Protein AF-A0A3C0ULH1-F1 (afdb_monomer_lite)

Secondary structure (DSSP, 8-state):
-PPPP-------PPP-HHHHHHHHHHHHHHH---EEEEEEETTEEEEEEES---HHHHTHHHHHT-S--GGGTT-EEEEEEETTEEEEEEPTT---SEEEEEEEEPTTT--EEEEEEEEEEEETTEEEEEEEEEEEEE-TTS-EEEEEEEEEEEEEETTSPPEEEEEEEEE-

Radius of gyration: 18.69 Å; chains: 1; bounding box: 70×30×49 Å

pLDDT: mean 90.71, std 14.9, range [31.58, 98.75]

Sequence (172 aa):
ACQPQTETSQVKSYFDLKGFIESQLRELEKRKPTVDKKMSLDGESESKQTNEINWAKELDLFTQADINKQAYQSSYETTQPTPKTNLYTLKKGENQPVQSLKVTFDDKTQMPSIIEVSLKEENKLYDSEKQLRLTCGMRPEGVWLIKTYEISGFQHLSLTDKKSFSIVGTIY

Structure (mmCIF, N/CA/C/O backbone):
data_AF-A0A3C0ULH1-F1
#
_entry.id   AF-A0A3C0ULH1-F1
#
loop_
_atom_site.group_PDB
_atom_site.id
_atom_site.type_symbol
_atom_site.label_atom_id
_atom_site.label_alt_id
_atom_site.label_comp_id
_atom_site.label_asym_id
_atom_site.label_entity_id
_atom_site.label_seq_id
_atom_site.pdbx_PDB_ins_code
_atom_site.Cartn_x
_atom_site.Cartn_y
_atom_site.Cartn_z
_atom_site.occupancy
_atom_site.B_iso_or_equiv
_atom_site.auth_seq_id
_atom_site.auth_comp_id
_atom_site.auth_asym_id
_atom_site.auth_atom_id
_atom_site.pdbx_PDB_model_num
ATOM 1 N N . ALA A 1 1 ? -49.247 18.465 -8.574 1.00 31.58 1 ALA A N 1
ATOM 2 C CA . ALA A 1 1 ? -48.627 17.832 -7.396 1.00 31.58 1 ALA A CA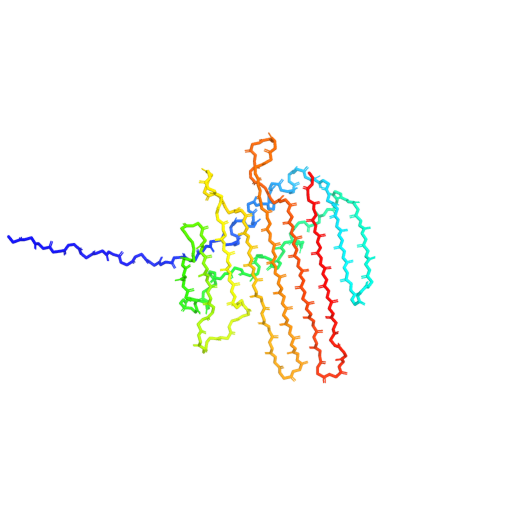 1
ATOM 3 C C . ALA A 1 1 ? -47.499 16.936 -7.890 1.00 31.58 1 ALA A C 1
ATOM 5 O O . ALA A 1 1 ? -47.784 15.954 -8.561 1.00 31.58 1 ALA A O 1
ATOM 6 N N . CYS A 1 2 ? -46.244 17.327 -7.664 1.00 31.97 2 CYS A N 1
ATOM 7 C CA . CYS A 1 2 ? -45.075 16.517 -8.010 1.00 31.97 2 CYS A CA 1
ATOM 8 C C . CYS A 1 2 ? -44.734 15.617 -6.821 1.00 31.97 2 CYS A C 1
ATOM 10 O O . CYS A 1 2 ? -44.590 16.110 -5.704 1.00 31.97 2 CYS A O 1
ATOM 12 N N . GLN A 1 3 ? -44.632 14.312 -7.055 1.00 40.62 3 GLN A N 1
ATOM 13 C CA . GLN A 1 3 ? -44.087 13.368 -6.082 1.00 40.62 3 GLN A CA 1
ATOM 14 C C . GLN A 1 3 ? -42.552 13.442 -6.117 1.00 40.62 3 GLN A C 1
ATOM 16 O O . GLN A 1 3 ? -41.987 13.510 -7.211 1.00 40.62 3 GLN A O 1
ATOM 21 N N . PRO A 1 4 ? -41.862 13.428 -4.965 1.00 46.75 4 PRO A N 1
ATOM 22 C CA . PRO A 1 4 ? -40.410 13.372 -4.938 1.00 46.75 4 PRO A CA 1
ATOM 23 C C . PRO A 1 4 ? -39.943 11.947 -5.251 1.00 46.75 4 PRO A C 1
ATOM 25 O O . PRO A 1 4 ? -40.365 10.984 -4.610 1.00 46.75 4 PRO A O 1
ATOM 28 N N . GLN A 1 5 ? -39.066 11.819 -6.245 1.00 37.28 5 GLN A N 1
ATOM 29 C CA . GLN A 1 5 ? -38.351 10.579 -6.515 1.00 37.28 5 GLN A CA 1
ATOM 30 C C . GLN A 1 5 ? -37.338 10.358 -5.394 1.00 37.28 5 GLN A C 1
ATOM 32 O O . GLN A 1 5 ? -36.442 11.167 -5.169 1.00 37.28 5 GLN A O 1
ATOM 37 N N . THR A 1 6 ? -37.528 9.271 -4.659 1.00 37.16 6 THR A N 1
ATOM 38 C CA . THR A 1 6 ? -36.596 8.791 -3.647 1.00 37.16 6 THR A CA 1
ATOM 39 C C . THR A 1 6 ? -35.328 8.332 -4.357 1.00 37.16 6 THR A C 1
ATOM 41 O O . THR A 1 6 ? -35.349 7.341 -5.087 1.00 37.16 6 THR A O 1
ATOM 44 N N . GLU A 1 7 ? -34.234 9.072 -4.176 1.00 35.09 7 GLU A N 1
ATOM 45 C CA . GLU A 1 7 ? -32.906 8.645 -4.600 1.00 35.09 7 GLU A CA 1
ATOM 46 C C . GLU A 1 7 ? -32.577 7.328 -3.896 1.00 35.09 7 GLU A C 1
ATOM 48 O O . GLU A 1 7 ? -32.409 7.250 -2.678 1.00 35.09 7 GLU A O 1
ATOM 53 N N . THR A 1 8 ? -32.553 6.262 -4.687 1.00 32.22 8 THR A N 1
ATOM 54 C CA . THR A 1 8 ? -32.116 4.934 -4.283 1.00 32.22 8 THR A CA 1
ATOM 55 C C . THR A 1 8 ? -30.729 5.035 -3.668 1.00 32.22 8 THR A C 1
ATOM 57 O O . THR A 1 8 ? -29.776 5.426 -4.342 1.00 32.22 8 THR A O 1
ATOM 60 N N . SER A 1 9 ? -30.625 4.674 -2.391 1.00 36.22 9 SER A N 1
ATOM 61 C CA . SER A 1 9 ? -29.371 4.552 -1.660 1.00 36.22 9 SER A CA 1
ATOM 62 C C . SER A 1 9 ? -28.428 3.618 -2.420 1.00 36.22 9 SER A C 1
ATOM 64 O O . SER A 1 9 ? -28.556 2.397 -2.350 1.00 36.22 9 SER A O 1
ATOM 66 N N . GLN A 1 10 ? -27.486 4.191 -3.171 1.00 39.09 10 GLN A N 1
ATOM 67 C CA . GLN A 1 10 ? -26.340 3.447 -3.668 1.00 39.09 10 GLN A CA 1
ATOM 68 C C . GLN A 1 10 ? -25.620 2.895 -2.442 1.00 39.09 10 GLN A C 1
ATOM 70 O O . GLN A 1 10 ? -25.122 3.657 -1.611 1.00 39.09 10 GLN A O 1
ATOM 75 N N . VAL A 1 11 ? -25.594 1.571 -2.307 1.00 41.56 11 VAL A N 1
ATOM 76 C CA . VAL A 1 11 ? -24.671 0.892 -1.400 1.00 41.56 11 VAL A CA 1
ATOM 77 C C . VAL A 1 11 ? -23.282 1.371 -1.814 1.00 41.56 11 VAL A C 1
ATOM 79 O O . VAL A 1 11 ? -22.794 0.997 -2.879 1.00 41.56 11 VAL A O 1
ATOM 82 N N . LYS A 1 12 ? -22.697 2.300 -1.049 1.00 53.97 12 LYS A N 1
ATOM 83 C CA . LYS A 1 12 ? -21.373 2.857 -1.332 1.00 53.97 12 LYS A CA 1
ATOM 84 C C . LYS A 1 12 ? -20.364 1.721 -1.197 1.00 53.97 12 LYS A C 1
ATOM 86 O O . LYS A 1 12 ? -19.932 1.414 -0.091 1.00 53.97 12 LYS A O 1
ATOM 91 N N . SER A 1 13 ? -20.037 1.072 -2.310 1.00 74.75 13 SER A N 1
ATOM 92 C CA . SER A 1 13 ? -18.902 0.157 -2.372 1.00 74.75 13 SER A CA 1
ATOM 93 C C . SER A 1 13 ? -17.640 0.969 -2.112 1.00 74.75 13 SER A C 1
ATOM 95 O O . SER A 1 13 ? -17.489 2.066 -2.659 1.00 74.75 13 SER A O 1
ATOM 97 N N . TYR A 1 14 ? -16.747 0.458 -1.269 1.00 92.06 14 TYR A N 1
ATOM 98 C CA . TYR A 1 14 ? -15.434 1.067 -1.113 1.00 92.06 14 TYR A CA 1
ATOM 99 C C . TYR A 1 14 ? -14.634 0.901 -2.412 1.00 92.06 14 TYR A C 1
ATOM 101 O O . TYR A 1 14 ? -15.028 0.166 -3.323 1.00 92.06 14 TYR A O 1
ATOM 109 N N . PHE A 1 15 ? -13.503 1.598 -2.511 1.00 94.88 15 PHE A N 1
ATOM 110 C CA . PHE A 1 15 ? -12.576 1.399 -3.622 1.00 94.88 15 PHE A CA 1
ATOM 111 C C . PHE A 1 15 ? -12.138 -0.072 -3.683 1.00 94.88 15 PHE A C 1
ATOM 113 O O . PHE A 1 15 ? -11.747 -0.631 -2.659 1.00 94.88 15 PHE A O 1
ATOM 120 N N . ASP A 1 16 ? -12.205 -0.682 -4.868 1.00 95.56 16 ASP A N 1
ATOM 121 C CA . ASP A 1 16 ? -11.765 -2.060 -5.108 1.00 95.56 16 ASP A CA 1
ATOM 122 C C . ASP A 1 16 ? -10.233 -2.119 -5.191 1.00 95.56 16 ASP A C 1
ATOM 124 O O . ASP A 1 16 ? -9.632 -2.069 -6.270 1.00 95.56 16 ASP A O 1
ATOM 128 N N . LEU A 1 17 ? -9.588 -2.162 -4.021 1.00 97.06 17 LEU A N 1
ATOM 129 C CA . LEU A 1 17 ? -8.134 -2.215 -3.923 1.00 97.06 17 LEU A CA 1
ATOM 130 C C . LEU A 1 17 ? -7.615 -3.533 -4.488 1.00 97.06 17 LEU A C 1
ATOM 132 O O . LEU A 1 17 ? -6.643 -3.534 -5.243 1.00 97.06 17 LEU A O 1
ATOM 136 N N . LYS A 1 18 ? -8.281 -4.641 -4.161 1.00 96.25 18 LYS A N 1
ATOM 137 C CA . LYS A 1 18 ? -7.897 -5.967 -4.643 1.00 96.25 18 LYS A CA 1
ATOM 138 C C . LYS A 1 18 ? -7.912 -6.036 -6.171 1.00 96.25 18 LYS A C 1
ATOM 140 O O . LYS A 1 18 ? -6.889 -6.372 -6.764 1.00 96.25 18 LYS A O 1
ATOM 145 N N . GLY A 1 19 ? -9.023 -5.671 -6.811 1.00 96.88 19 GLY A N 1
ATOM 146 C CA . GLY A 1 19 ? -9.134 -5.696 -8.269 1.00 96.88 19 GLY A CA 1
ATOM 147 C C . GLY A 1 19 ? -8.133 -4.761 -8.948 1.00 96.88 19 GLY A C 1
ATOM 148 O O . GLY A 1 19 ? -7.543 -5.118 -9.975 1.00 96.88 19 GLY A O 1
ATOM 149 N N . PHE A 1 20 ? -7.857 -3.598 -8.342 1.00 97.75 20 PHE A N 1
ATOM 150 C CA . PHE A 1 20 ? -6.796 -2.712 -8.811 1.00 97.75 20 PHE A CA 1
ATOM 151 C C . PHE A 1 20 ? -5.422 -3.393 -8.756 1.00 97.75 20 PHE A C 1
ATOM 153 O O . PHE A 1 20 ? -4.766 -3.481 -9.794 1.00 97.75 20 PHE A O 1
ATOM 160 N N . ILE A 1 21 ? -4.995 -3.927 -7.606 1.00 98.06 21 ILE A N 1
ATOM 161 C CA . ILE A 1 21 ? -3.686 -4.589 -7.458 1.00 98.06 21 ILE A CA 1
ATOM 162 C C . ILE A 1 21 ? -3.546 -5.788 -8.401 1.00 98.06 21 ILE A C 1
ATOM 164 O O . ILE A 1 21 ? -2.522 -5.919 -9.071 1.00 98.06 21 ILE A O 1
ATOM 168 N N . GLU A 1 22 ? -4.582 -6.615 -8.538 1.00 97.50 22 GLU A N 1
ATOM 169 C CA . GLU A 1 22 ? -4.578 -7.752 -9.465 1.00 97.50 22 GLU A CA 1
ATOM 170 C C . GLU A 1 22 ? -4.397 -7.314 -10.927 1.00 97.50 22 GLU A C 1
ATOM 172 O O . GLU A 1 22 ? -3.731 -8.000 -11.707 1.00 97.50 22 GLU A O 1
ATOM 177 N N . SER A 1 23 ? -4.952 -6.159 -11.319 1.00 97.38 23 SER A N 1
ATOM 178 C CA . SER A 1 23 ? -4.718 -5.593 -12.654 1.00 97.38 23 SER A CA 1
ATOM 179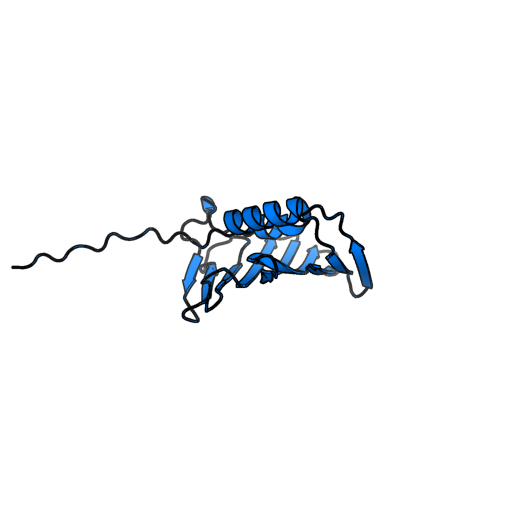 C C . SER A 1 23 ? -3.260 -5.188 -12.868 1.00 97.38 23 SER A C 1
ATOM 181 O O . SER A 1 23 ? -2.698 -5.457 -13.930 1.00 97.38 23 SER A O 1
ATOM 183 N N . GLN A 1 24 ? -2.632 -4.598 -11.847 1.00 97.88 24 GLN A N 1
ATOM 184 C CA . GLN A 1 24 ? -1.235 -4.181 -11.905 1.00 97.88 24 GLN A CA 1
ATOM 185 C C . GLN A 1 24 ? -0.306 -5.395 -11.953 1.00 97.88 24 GLN A C 1
ATOM 187 O O . GLN A 1 24 ? 0.635 -5.413 -12.741 1.00 97.88 24 GLN A O 1
ATOM 192 N N . LEU A 1 25 ? -0.605 -6.431 -11.166 1.00 96.75 25 LEU A N 1
ATOM 193 C CA . LEU A 1 25 ? 0.144 -7.685 -11.136 1.00 96.75 25 LEU A CA 1
ATOM 194 C C . LEU A 1 25 ? 0.208 -8.331 -12.524 1.00 96.75 25 LEU A C 1
ATOM 196 O O . LEU A 1 25 ? 1.300 -8.656 -12.985 1.00 96.75 25 LEU A O 1
ATOM 200 N N . ARG A 1 26 ? -0.926 -8.434 -13.232 1.00 96.56 26 ARG A N 1
ATOM 201 C CA . ARG A 1 26 ? -0.959 -8.995 -14.597 1.00 96.56 26 ARG A CA 1
ATOM 202 C C . ARG A 1 26 ? -0.045 -8.239 -15.563 1.00 96.56 26 ARG A C 1
ATOM 204 O O . ARG A 1 26 ? 0.665 -8.858 -16.355 1.00 96.56 26 ARG A O 1
ATOM 211 N N . GLU A 1 27 ? -0.040 -6.909 -15.498 1.00 96.44 27 GLU A N 1
ATOM 212 C CA . GLU A 1 27 ? 0.834 -6.087 -16.342 1.00 96.44 27 GLU A CA 1
ATOM 213 C C . GLU A 1 27 ? 2.314 -6.220 -15.950 1.00 96.44 27 GLU A C 1
ATOM 215 O O . GLU A 1 27 ? 3.173 -6.319 -16.828 1.00 96.44 27 GLU A O 1
ATOM 220 N N . LEU A 1 28 ? 2.625 -6.274 -14.653 1.00 96.25 28 LEU A N 1
ATOM 221 C CA . LEU A 1 28 ? 3.991 -6.435 -14.149 1.00 96.25 28 LEU A CA 1
ATOM 222 C C . LEU A 1 28 ? 4.585 -7.807 -14.498 1.00 96.25 28 LEU A C 1
ATOM 224 O O . LEU A 1 28 ? 5.733 -7.881 -14.936 1.00 96.25 28 LEU A O 1
ATOM 228 N N . GLU A 1 29 ? 3.806 -8.883 -14.380 1.00 94.38 29 GLU A N 1
ATOM 229 C CA . GLU A 1 29 ? 4.231 -10.240 -14.753 1.00 94.38 29 GLU A CA 1
ATOM 230 C C . GLU A 1 29 ? 4.473 -10.385 -16.256 1.00 94.38 29 GLU A C 1
ATOM 232 O O . GLU A 1 29 ? 5.428 -11.044 -16.676 1.00 94.38 29 GLU A O 1
ATOM 237 N N . LYS A 1 30 ? 3.639 -9.735 -17.074 1.00 94.62 30 LYS A N 1
ATOM 238 C CA . LYS A 1 30 ? 3.796 -9.714 -18.531 1.00 94.62 30 LYS A CA 1
ATOM 239 C C . LYS A 1 30 ? 5.047 -8.948 -18.960 1.00 94.62 30 LYS A C 1
ATOM 241 O O . LYS A 1 30 ? 5.734 -9.378 -19.884 1.00 94.62 30 LYS A O 1
ATOM 246 N N . ARG A 1 31 ? 5.322 -7.805 -18.325 1.00 94.19 31 ARG A N 1
ATOM 247 C CA . ARG A 1 31 ? 6.405 -6.886 -18.722 1.00 94.19 31 ARG A CA 1
ATOM 248 C C . ARG A 1 31 ? 7.760 -7.250 -18.130 1.00 94.19 31 ARG A C 1
ATOM 250 O O . ARG A 1 31 ? 8.768 -6.934 -18.749 1.00 94.19 31 ARG A O 1
ATOM 257 N N . LYS A 1 32 ? 7.780 -7.897 -16.959 1.00 94.94 32 LYS A N 1
ATOM 258 C CA . LYS A 1 32 ? 8.996 -8.232 -16.195 1.00 94.94 32 LYS A CA 1
ATOM 259 C C . LYS A 1 32 ? 9.965 -7.041 -16.077 1.00 94.94 32 LYS A C 1
ATOM 261 O O . LYS A 1 32 ? 11.120 -7.154 -16.494 1.00 94.94 32 LYS A O 1
ATOM 266 N N . PRO A 1 33 ? 9.496 -5.887 -15.566 1.00 95.31 33 PRO A N 1
ATOM 267 C CA . PRO A 1 33 ? 10.325 -4.695 -15.488 1.00 95.31 33 PRO A CA 1
ATOM 268 C C . PRO A 1 33 ? 11.489 -4.902 -14.520 1.00 95.31 33 PRO A C 1
ATOM 270 O O . PRO A 1 33 ? 11.437 -5.738 -13.614 1.00 95.31 33 PRO A O 1
ATOM 273 N N . THR A 1 34 ? 12.526 -4.094 -14.694 1.00 97.06 34 THR A N 1
ATOM 274 C CA . THR A 1 34 ? 13.634 -4.043 -13.744 1.00 97.06 34 THR A CA 1
ATOM 275 C C . THR A 1 34 ? 13.205 -3.256 -12.511 1.00 97.06 34 THR A C 1
ATOM 277 O O . THR A 1 34 ? 12.571 -2.205 -12.620 1.00 97.06 34 THR A O 1
ATOM 280 N N . VAL A 1 35 ? 13.559 -3.763 -11.334 1.00 97.56 35 VAL A N 1
ATOM 281 C CA . VAL A 1 35 ? 13.202 -3.179 -10.044 1.00 97.56 35 VAL A CA 1
ATOM 282 C C . VAL A 1 35 ? 14.457 -2.948 -9.228 1.00 97.56 35 VAL A C 1
ATOM 284 O O . VAL A 1 35 ? 15.221 -3.886 -9.000 1.00 97.56 35 VAL A O 1
ATOM 287 N N . ASP A 1 36 ? 14.622 -1.725 -8.736 1.00 98.06 36 ASP A N 1
ATOM 288 C CA . ASP A 1 36 ? 15.548 -1.441 -7.644 1.00 98.06 36 ASP A CA 1
ATOM 289 C C . ASP A 1 36 ? 14.806 -1.648 -6.332 1.00 98.06 36 ASP A C 1
ATOM 291 O O . ASP A 1 36 ? 13.938 -0.851 -5.962 1.00 98.06 36 ASP A O 1
ATOM 295 N N . LYS A 1 37 ? 15.132 -2.738 -5.641 1.00 96.81 37 LYS A N 1
ATOM 296 C CA . LYS A 1 37 ? 14.568 -3.073 -4.338 1.00 96.81 37 LYS A CA 1
ATOM 297 C C . LYS A 1 37 ? 15.562 -2.718 -3.246 1.00 96.81 37 LYS A C 1
ATOM 299 O O . LYS A 1 37 ? 16.706 -3.162 -3.284 1.00 96.81 37 LYS A O 1
ATOM 304 N N . LYS A 1 38 ? 15.102 -1.978 -2.244 1.00 96.88 38 LYS A N 1
ATOM 305 C CA . LYS A 1 38 ? 15.818 -1.701 -1.002 1.00 96.88 38 LYS A CA 1
ATOM 306 C C . LYS A 1 38 ? 15.021 -2.258 0.167 1.00 96.88 38 LYS A C 1
ATOM 308 O O . LYS A 1 38 ? 13.827 -1.996 0.276 1.00 96.88 38 LYS A O 1
ATOM 313 N N . MET A 1 39 ? 15.680 -3.008 1.035 1.00 95.88 39 MET A N 1
ATOM 314 C CA . MET A 1 39 ? 15.111 -3.492 2.286 1.00 95.88 39 MET A CA 1
ATOM 315 C C . MET A 1 39 ? 15.967 -2.987 3.435 1.00 95.88 39 MET A C 1
ATOM 317 O O . MET A 1 39 ? 17.190 -2.985 3.329 1.00 95.88 39 MET A O 1
ATOM 321 N N . SER A 1 40 ? 15.326 -2.570 4.517 1.00 95.25 40 SER A N 1
ATOM 322 C CA . SER A 1 40 ? 15.995 -2.174 5.745 1.00 95.25 40 SER A CA 1
ATOM 323 C C . SER A 1 40 ? 15.392 -2.909 6.936 1.00 95.25 40 SER A C 1
ATOM 325 O O . SER A 1 40 ? 14.170 -3.040 7.020 1.00 95.25 40 SER A O 1
ATOM 327 N N . LEU A 1 41 ? 16.237 -3.364 7.856 1.00 94.06 41 LEU A N 1
ATOM 328 C CA . LEU A 1 41 ? 15.855 -3.986 9.122 1.00 94.06 41 LEU A CA 1
ATOM 329 C C . LEU A 1 41 ? 16.744 -3.413 10.225 1.00 94.06 41 LEU A C 1
ATOM 331 O O . LEU A 1 41 ? 17.963 -3.489 10.126 1.00 94.06 41 LEU A O 1
ATOM 335 N N . ASP A 1 42 ? 16.135 -2.797 11.238 1.00 89.19 42 ASP A N 1
ATOM 336 C CA . ASP A 1 42 ? 16.829 -2.220 12.402 1.00 89.19 42 ASP A CA 1
ATOM 337 C C . ASP A 1 42 ? 18.036 -1.313 12.045 1.00 89.19 42 ASP A C 1
ATOM 339 O O . ASP A 1 42 ? 19.025 -1.227 12.766 1.00 89.19 42 ASP A O 1
ATOM 343 N N . GLY A 1 43 ? 17.936 -0.596 10.919 1.00 83.62 43 GLY A N 1
ATOM 344 C CA . GLY A 1 43 ? 18.952 0.344 10.425 1.00 83.62 43 GLY A CA 1
ATOM 345 C C . GLY A 1 43 ? 19.935 -0.246 9.409 1.00 83.62 43 GLY A C 1
ATOM 346 O O . GLY A 1 43 ? 20.502 0.503 8.611 1.00 83.62 43 GLY A O 1
ATOM 347 N N . GLU A 1 44 ? 20.078 -1.567 9.350 1.00 92.56 44 GLU A N 1
ATOM 348 C CA . GLU A 1 44 ? 20.846 -2.241 8.303 1.00 92.56 44 GLU A CA 1
ATOM 349 C C . GLU A 1 44 ? 20.037 -2.264 7.009 1.00 92.56 44 GLU A C 1
ATOM 351 O O . GLU A 1 44 ? 18.817 -2.407 7.038 1.00 92.56 44 GLU A O 1
ATOM 356 N N . SER A 1 45 ? 20.689 -2.050 5.864 1.00 94.44 45 SER A N 1
ATOM 357 C CA . SER A 1 45 ? 20.004 -1.962 4.574 1.00 94.44 45 SER A CA 1
ATOM 358 C C . SER A 1 45 ? 20.703 -2.775 3.501 1.00 94.44 45 SER A C 1
ATOM 360 O O . SER A 1 45 ? 21.912 -2.666 3.317 1.00 94.44 45 SER A O 1
ATOM 362 N N . GLU A 1 46 ? 19.908 -3.490 2.720 1.00 96.00 46 GLU A N 1
ATOM 363 C CA . GLU A 1 46 ? 20.337 -4.194 1.522 1.00 96.00 46 GLU A CA 1
ATOM 364 C C . GLU A 1 46 ? 19.629 -3.606 0.307 1.00 96.00 46 GLU A C 1
ATOM 366 O O . GLU A 1 46 ? 18.498 -3.116 0.380 1.00 96.00 46 GLU A O 1
ATOM 371 N N . SER A 1 47 ? 20.302 -3.608 -0.839 1.00 95.81 47 SER A N 1
ATOM 372 C CA . SER A 1 47 ? 19.707 -3.174 -2.099 1.00 95.81 47 SER A CA 1
ATOM 373 C C . SER A 1 47 ? 20.083 -4.134 -3.210 1.00 95.81 47 SER A C 1
ATOM 375 O O . SER A 1 47 ? 21.226 -4.578 -3.303 1.00 95.81 47 SER A O 1
ATOM 377 N N . LYS A 1 48 ? 19.105 -4.463 -4.049 1.00 96.31 48 LYS A N 1
ATOM 378 C CA . LYS A 1 48 ? 19.270 -5.363 -5.183 1.00 96.31 48 LYS A CA 1
ATOM 379 C C . LYS A 1 48 ? 18.454 -4.851 -6.357 1.00 96.31 48 LYS A C 1
ATOM 381 O O . LYS A 1 48 ? 17.257 -4.605 -6.227 1.00 96.31 48 LYS A O 1
ATOM 386 N N . GLN A 1 49 ? 19.103 -4.778 -7.509 1.00 97.44 49 GLN A N 1
ATOM 387 C CA . GLN A 1 49 ? 18.439 -4.582 -8.786 1.00 97.44 49 GLN A CA 1
ATOM 388 C C . GLN A 1 49 ? 18.122 -5.947 -9.401 1.00 97.44 49 GLN A C 1
ATOM 390 O O . GLN A 1 49 ? 18.991 -6.819 -9.480 1.00 97.44 49 GLN A O 1
ATOM 395 N N . THR A 1 50 ? 16.871 -6.181 -9.790 1.00 95.62 50 THR A N 1
ATOM 396 C CA . THR A 1 50 ? 16.451 -7.461 -10.375 1.00 95.62 50 THR A CA 1
ATOM 397 C C . THR A 1 50 ? 15.174 -7.320 -11.196 1.00 95.62 50 THR A C 1
ATOM 399 O O . THR A 1 50 ? 14.364 -6.432 -10.958 1.00 95.62 50 THR A O 1
ATOM 402 N N . ASN A 1 51 ? 14.985 -8.213 -12.159 1.00 94.06 51 ASN A N 1
ATOM 403 C CA . ASN A 1 51 ? 13.750 -8.392 -12.926 1.00 94.06 51 ASN A CA 1
ATOM 404 C C . ASN A 1 51 ? 13.015 -9.699 -12.553 1.00 94.06 51 ASN A C 1
ATOM 406 O O . ASN A 1 51 ? 11.957 -10.001 -13.104 1.00 94.06 51 ASN A O 1
ATOM 410 N N . GLU A 1 52 ? 13.552 -10.472 -11.604 1.00 93.19 52 GLU A N 1
ATOM 411 C CA . GLU A 1 52 ? 12.990 -11.734 -11.114 1.00 93.19 52 GLU A CA 1
ATOM 412 C C . GLU A 1 52 ? 12.216 -11.500 -9.809 1.00 93.19 52 GLU A C 1
ATOM 414 O O . GLU A 1 52 ? 12.570 -11.995 -8.738 1.00 93.19 52 GLU A O 1
ATOM 419 N N . ILE A 1 53 ? 11.154 -10.697 -9.888 1.00 93.88 53 ILE A N 1
ATOM 420 C CA . ILE A 1 53 ? 10.270 -10.417 -8.751 1.00 93.88 53 ILE A CA 1
ATOM 421 C C . ILE A 1 53 ? 9.045 -11.330 -8.805 1.00 93.88 53 ILE A C 1
ATOM 423 O O . ILE A 1 53 ? 8.359 -11.426 -9.822 1.00 93.88 53 ILE A O 1
ATOM 427 N N . ASN A 1 54 ? 8.730 -11.972 -7.678 1.00 94.56 54 ASN A N 1
ATOM 428 C CA . ASN A 1 54 ? 7.433 -12.613 -7.482 1.00 94.56 54 ASN A CA 1
ATOM 429 C C . ASN A 1 54 ? 6.413 -11.544 -7.062 1.00 94.56 54 ASN A C 1
ATOM 431 O O . ASN A 1 54 ? 6.248 -11.269 -5.874 1.00 94.56 54 ASN A O 1
ATOM 435 N N . TRP A 1 55 ? 5.752 -10.934 -8.046 1.00 95.94 55 TRP A N 1
ATOM 436 C CA . TRP A 1 55 ? 4.824 -9.820 -7.831 1.00 95.94 55 TRP A CA 1
ATOM 437 C C . TRP A 1 55 ? 3.630 -10.173 -6.947 1.00 95.94 55 TRP A C 1
ATOM 439 O O . TRP A 1 55 ? 3.204 -9.334 -6.156 1.00 95.94 55 TRP A O 1
ATOM 449 N N . ALA A 1 56 ? 3.139 -11.413 -7.026 1.00 94.94 56 ALA A N 1
ATOM 450 C CA . ALA A 1 56 ? 2.070 -11.898 -6.158 1.00 94.94 56 ALA A CA 1
ATOM 451 C C . ALA A 1 56 ? 2.455 -11.813 -4.680 1.00 94.94 56 ALA A C 1
ATOM 453 O O . ALA A 1 56 ? 1.675 -11.311 -3.882 1.00 94.94 56 ALA A O 1
ATOM 454 N N . LYS A 1 57 ? 3.674 -12.237 -4.323 1.00 94.19 57 LYS A N 1
ATOM 455 C CA . LYS A 1 57 ? 4.186 -12.107 -2.950 1.00 94.19 57 LYS A CA 1
ATOM 456 C C . LYS A 1 57 ? 4.518 -10.662 -2.591 1.00 94.19 57 LYS A C 1
ATOM 458 O O . LYS A 1 57 ? 4.243 -10.236 -1.476 1.00 94.19 57 LYS A O 1
ATOM 463 N N . GLU A 1 58 ? 5.116 -9.922 -3.520 1.00 94.31 58 GLU A N 1
ATOM 464 C CA . GLU A 1 58 ? 5.594 -8.560 -3.266 1.00 94.31 58 GLU A CA 1
ATOM 465 C C . GLU A 1 58 ? 4.441 -7.585 -2.969 1.00 94.31 58 GLU A C 1
ATOM 467 O O . GLU A 1 58 ? 4.582 -6.700 -2.129 1.00 94.31 58 GLU A O 1
ATOM 472 N N . LEU A 1 59 ? 3.287 -7.768 -3.624 1.00 96.69 59 LEU A N 1
ATOM 473 C CA . LEU A 1 59 ? 2.105 -6.911 -3.474 1.00 96.69 59 LEU A CA 1
ATOM 474 C C . LEU A 1 59 ? 0.987 -7.541 -2.623 1.00 96.69 59 LEU A C 1
ATOM 476 O O . LEU A 1 59 ? -0.100 -6.967 -2.514 1.00 96.69 59 LEU A O 1
ATOM 480 N N . ASP A 1 60 ? 1.234 -8.695 -1.999 1.00 96.62 60 ASP A N 1
ATOM 481 C CA . ASP A 1 60 ? 0.218 -9.451 -1.256 1.00 96.62 60 ASP A CA 1
ATOM 482 C C . ASP A 1 60 ? -0.405 -8.623 -0.123 1.00 96.62 60 ASP A C 1
ATOM 484 O O . ASP A 1 60 ? -1.626 -8.556 0.012 1.00 96.62 60 ASP A O 1
ATOM 488 N N . LEU A 1 61 ? 0.417 -7.884 0.633 1.00 96.19 61 LEU A N 1
ATOM 489 C CA . LEU A 1 61 ? -0.073 -7.034 1.724 1.00 96.19 61 LEU A CA 1
ATOM 490 C C . LEU A 1 61 ? -1.045 -5.943 1.246 1.00 96.19 61 LEU A C 1
ATOM 492 O O . LEU A 1 61 ? -1.985 -5.619 1.970 1.00 96.19 61 LEU A O 1
ATOM 496 N N . PHE A 1 62 ? -0.882 -5.415 0.028 1.00 97.56 62 PHE A N 1
ATOM 497 C CA . PHE A 1 62 ? -1.849 -4.471 -0.547 1.00 97.56 62 PHE A CA 1
ATOM 498 C C . PHE A 1 62 ? -3.172 -5.164 -0.889 1.00 97.56 62 PHE A C 1
ATOM 500 O O . PHE A 1 62 ? -4.237 -4.598 -0.670 1.00 97.56 62 PHE A O 1
ATOM 507 N N . THR A 1 63 ? -3.121 -6.404 -1.376 1.00 95.62 63 THR A N 1
ATOM 508 C CA . THR A 1 63 ? -4.327 -7.197 -1.659 1.00 95.62 63 THR A CA 1
ATOM 509 C C . THR A 1 63 ? -5.071 -7.554 -0.370 1.00 95.62 63 THR A C 1
ATOM 511 O O . THR A 1 63 ? -6.295 -7.444 -0.297 1.00 95.62 63 THR A O 1
ATOM 514 N N . GLN A 1 64 ? -4.341 -7.936 0.680 1.00 94.94 64 GLN A N 1
ATOM 515 C CA . GLN A 1 64 ? -4.908 -8.256 1.993 1.00 94.94 64 GLN A CA 1
ATOM 516 C C . GLN A 1 64 ? -5.511 -7.037 2.708 1.00 94.94 64 GLN A C 1
ATOM 518 O O . GLN A 1 64 ? -6.416 -7.203 3.536 1.00 94.94 64 GLN A O 1
ATOM 523 N N . ALA A 1 65 ? -5.023 -5.838 2.379 1.00 96.12 65 ALA A N 1
ATOM 524 C CA . ALA A 1 65 ? -5.517 -4.559 2.874 1.00 96.12 65 ALA A CA 1
ATOM 525 C C . ALA A 1 65 ? -6.848 -4.114 2.248 1.00 96.12 65 ALA A C 1
ATOM 527 O O . ALA A 1 65 ? -7.383 -3.076 2.640 1.00 96.12 65 ALA A O 1
ATOM 528 N N . ASP A 1 66 ? -7.396 -4.866 1.289 1.00 95.88 66 ASP A N 1
ATOM 529 C CA . ASP A 1 66 ? -8.708 -4.556 0.733 1.00 95.88 66 ASP A CA 1
ATOM 530 C C . ASP A 1 66 ? -9.790 -4.566 1.824 1.00 95.88 66 ASP A C 1
ATOM 532 O O . ASP A 1 66 ? -9.854 -5.469 2.668 1.00 95.88 66 ASP A O 1
ATOM 536 N N . ILE A 1 67 ? -10.637 -3.533 1.806 1.00 95.50 67 ILE A N 1
ATOM 537 C CA . ILE A 1 67 ? -11.675 -3.326 2.818 1.00 95.50 67 ILE A CA 1
ATOM 538 C C . ILE A 1 67 ? -13.066 -3.799 2.378 1.00 95.50 67 ILE A C 1
ATOM 540 O O . ILE A 1 67 ? -14.015 -3.695 3.151 1.00 95.50 67 ILE A O 1
ATOM 544 N N . ASN A 1 68 ? -13.209 -4.373 1.178 1.00 93.81 68 ASN A N 1
ATOM 545 C CA . ASN A 1 68 ? -14.480 -4.899 0.666 1.00 93.81 68 ASN A CA 1
ATOM 546 C C . ASN A 1 68 ? -14.790 -6.318 1.182 1.00 93.81 68 ASN A C 1
ATOM 548 O O . ASN A 1 68 ? -15.594 -7.047 0.598 1.00 93.81 68 ASN A O 1
ATOM 552 N N . LYS A 1 69 ? -14.176 -6.735 2.297 1.00 90.12 69 LYS A N 1
ATOM 553 C CA . LYS A 1 69 ? -14.451 -8.033 2.927 1.00 90.12 69 LYS A CA 1
ATOM 554 C C . LYS A 1 69 ? -15.850 -8.034 3.538 1.00 90.12 69 LYS A C 1
ATOM 556 O O . LYS A 1 69 ? -16.286 -7.049 4.128 1.00 90.12 69 LYS A O 1
ATOM 561 N N . GLN A 1 70 ? -16.532 -9.179 3.478 1.00 87.44 70 GLN A N 1
ATOM 562 C CA . GLN A 1 70 ? -17.885 -9.326 4.028 1.00 87.44 70 GLN A CA 1
ATOM 563 C C . GLN A 1 70 ? -17.972 -8.923 5.511 1.00 87.44 70 GLN A C 1
ATOM 565 O O . GLN A 1 70 ? -18.942 -8.296 5.919 1.00 87.44 70 GLN A O 1
ATOM 570 N N . ALA A 1 71 ? -16.940 -9.227 6.303 1.00 86.56 71 ALA A N 1
ATOM 571 C CA . ALA A 1 71 ? -16.884 -8.877 7.722 1.00 86.56 71 ALA A CA 1
ATOM 572 C C . ALA A 1 71 ? -16.713 -7.368 7.996 1.00 86.56 71 ALA A C 1
ATOM 574 O O . ALA A 1 71 ? -16.864 -6.946 9.134 1.00 86.56 71 ALA A O 1
ATOM 575 N N . TYR A 1 72 ? -16.356 -6.569 6.985 1.00 90.06 72 TYR A N 1
ATOM 576 C CA . TYR A 1 72 ? -16.012 -5.145 7.112 1.00 90.06 72 TYR A CA 1
ATOM 577 C C . TYR A 1 72 ? -17.138 -4.230 6.612 1.00 90.06 72 TYR A C 1
ATOM 579 O O . TYR A 1 72 ? -16.984 -3.005 6.518 1.00 90.06 72 TYR A O 1
ATOM 587 N N . GLN A 1 73 ? -18.271 -4.827 6.227 1.00 82.75 73 GLN A N 1
ATOM 588 C CA . GLN A 1 73 ? -19.433 -4.095 5.747 1.00 82.75 73 GLN A CA 1
ATOM 589 C C . GLN A 1 73 ? -19.822 -3.031 6.773 1.00 82.75 73 GLN A C 1
ATOM 591 O O . GLN A 1 73 ? -20.102 -3.330 7.928 1.00 82.75 73 GLN A O 1
ATOM 596 N N . SER A 1 74 ? -19.850 -1.772 6.341 1.00 87.56 74 SER A N 1
ATOM 597 C CA . SER A 1 74 ? -20.146 -0.613 7.194 1.00 87.56 74 SER A CA 1
ATOM 598 C C . SER A 1 74 ? -19.148 -0.312 8.324 1.00 87.56 74 SER A C 1
ATOM 600 O O . SER A 1 74 ? -19.398 0.649 9.052 1.00 87.56 74 SER A O 1
ATOM 602 N N . SER A 1 75 ? -18.023 -1.025 8.457 1.00 94.25 75 SER A N 1
ATOM 603 C CA . SER A 1 75 ? -17.001 -0.753 9.489 1.00 94.25 75 SER A CA 1
ATOM 604 C C . SER A 1 75 ? -16.183 0.519 9.224 1.00 94.25 75 SER A C 1
ATOM 606 O O . SER A 1 75 ? -15.454 0.977 10.101 1.00 94.25 75 SER A O 1
ATOM 608 N N . TYR A 1 76 ? -16.306 1.119 8.036 1.00 96.00 76 TYR A N 1
ATOM 609 C CA . TYR A 1 76 ? -15.520 2.282 7.626 1.00 96.00 76 TYR A CA 1
ATOM 610 C C . TYR A 1 76 ? -16.403 3.497 7.345 1.00 96.00 76 TYR A C 1
ATOM 612 O O . TYR A 1 76 ? -17.496 3.402 6.782 1.00 96.00 76 TYR A O 1
ATOM 620 N N . GLU A 1 77 ? -15.913 4.667 7.734 1.00 95.38 77 GLU A N 1
ATOM 621 C CA . GLU A 1 77 ? -16.422 5.965 7.303 1.00 95.38 77 GLU A CA 1
ATOM 622 C C . GLU A 1 77 ? -15.700 6.402 6.037 1.00 95.38 77 GLU A C 1
ATOM 624 O O . GLU A 1 77 ? -14.486 6.258 5.928 1.00 95.38 77 GLU A O 1
ATOM 629 N N . THR A 1 78 ? -16.446 6.949 5.078 1.00 95.06 78 THR A N 1
ATOM 630 C CA . THR A 1 78 ? -15.879 7.519 3.851 1.00 95.06 78 THR A CA 1
ATOM 631 C C . THR A 1 78 ? -15.940 9.033 3.919 1.00 95.06 78 THR A C 1
ATOM 633 O O . THR A 1 78 ? -17.017 9.610 4.070 1.00 95.06 78 THR A O 1
ATOM 636 N N . THR A 1 79 ? -14.791 9.669 3.743 1.00 95.81 79 THR A N 1
ATOM 637 C CA . THR A 1 79 ? -14.653 11.117 3.594 1.00 95.81 79 THR A CA 1
ATOM 638 C C . THR A 1 79 ? -13.936 11.431 2.288 1.00 95.81 79 THR A C 1
ATOM 640 O O . THR A 1 79 ? -13.262 10.577 1.708 1.00 95.81 79 THR A O 1
ATOM 643 N N . GLN A 1 80 ? -14.087 12.665 1.819 1.00 95.12 80 GLN A N 1
ATOM 644 C CA . GLN A 1 80 ? -13.437 13.147 0.609 1.00 95.12 80 GLN A CA 1
ATOM 645 C C . GLN A 1 80 ? -12.634 14.412 0.948 1.00 95.12 80 GLN A C 1
ATOM 647 O O . GLN A 1 80 ? -13.156 15.518 0.805 1.00 95.12 80 GLN A O 1
ATOM 652 N N . PRO A 1 81 ? -11.391 14.278 1.464 1.00 93.25 81 PRO A N 1
ATOM 653 C CA . PRO A 1 81 ? -10.585 15.427 1.891 1.00 93.25 81 PRO A CA 1
ATOM 654 C C . PRO A 1 81 ? -10.293 16.414 0.756 1.00 93.25 81 PRO A C 1
ATOM 656 O O . PRO A 1 81 ? -10.140 17.610 0.987 1.00 93.25 81 PRO A O 1
ATOM 659 N N . THR A 1 82 ? -10.218 15.907 -0.475 1.00 94.00 82 THR A N 1
ATOM 660 C CA . THR A 1 82 ? -10.127 16.699 -1.704 1.00 94.00 82 THR A CA 1
ATOM 661 C C . THR A 1 82 ? -11.046 16.079 -2.758 1.00 94.00 82 THR A C 1
ATOM 663 O O . THR A 1 82 ? -11.322 14.880 -2.669 1.00 94.00 82 THR A O 1
ATOM 666 N N . PRO A 1 83 ? -11.452 16.806 -3.817 1.00 92.44 83 PRO A N 1
ATOM 667 C CA . PRO A 1 83 ? -12.267 16.243 -4.899 1.00 92.44 83 PRO A CA 1
ATOM 668 C C . PRO A 1 83 ? -11.679 14.990 -5.569 1.00 92.44 83 PRO A C 1
ATOM 670 O O . PRO A 1 83 ? -12.400 14.266 -6.250 1.00 92.44 83 PRO A O 1
ATOM 673 N N . LYS A 1 84 ? -10.380 14.729 -5.390 1.00 94.50 84 LYS A N 1
ATOM 674 C CA . LYS A 1 84 ? -9.640 13.614 -5.992 1.00 94.50 84 LYS A CA 1
ATOM 675 C C . LYS A 1 84 ? -9.105 12.628 -4.962 1.00 94.50 84 LYS A C 1
ATOM 677 O O . LYS A 1 84 ? -8.284 11.787 -5.309 1.00 94.50 84 LYS A O 1
ATOM 682 N N . THR A 1 85 ? -9.539 12.715 -3.710 1.00 97.19 85 THR A N 1
ATOM 683 C CA . THR A 1 85 ? -9.067 11.826 -2.650 1.00 97.19 85 THR A CA 1
ATOM 684 C C . THR A 1 85 ? -10.249 11.216 -1.928 1.00 97.19 85 THR A C 1
ATOM 686 O O . THR A 1 85 ? -11.005 11.934 -1.286 1.00 97.19 85 THR A O 1
ATOM 689 N N . ASN A 1 86 ? -10.351 9.892 -1.963 1.00 97.00 86 ASN A N 1
ATOM 690 C CA . ASN A 1 86 ? -11.245 9.150 -1.083 1.00 97.00 86 ASN A CA 1
ATOM 691 C C . ASN A 1 86 ? -10.440 8.655 0.117 1.00 97.00 86 ASN A C 1
ATOM 693 O O . ASN A 1 86 ? -9.370 8.068 -0.050 1.00 97.00 86 ASN A O 1
ATOM 697 N N . LEU A 1 87 ? -10.954 8.893 1.319 1.00 97.88 87 LEU A N 1
ATOM 698 C CA . LEU A 1 87 ? -10.372 8.413 2.564 1.00 97.88 87 LEU A CA 1
ATOM 699 C C . LEU A 1 87 ? -11.403 7.560 3.298 1.00 97.88 87 LEU A C 1
ATOM 701 O O . LEU A 1 87 ? -12.470 8.047 3.671 1.00 97.88 87 LEU A O 1
ATOM 705 N N . TYR A 1 88 ? -11.048 6.301 3.514 1.00 97.56 88 TYR A N 1
ATOM 706 C CA . TYR A 1 88 ? -11.797 5.345 4.311 1.00 97.56 88 TYR A CA 1
ATOM 707 C C . TYR A 1 88 ? -11.097 5.190 5.658 1.00 97.56 88 TYR A C 1
ATOM 709 O O . TYR A 1 88 ? -9.921 4.826 5.692 1.00 97.56 88 TYR A O 1
ATOM 717 N N . THR A 1 89 ? -11.802 5.452 6.754 1.00 97.88 89 THR A N 1
ATOM 718 C CA . THR A 1 89 ? -11.256 5.365 8.117 1.00 97.88 89 THR A CA 1
ATOM 719 C C . THR A 1 89 ? -12.098 4.408 8.942 1.00 97.88 89 THR A C 1
ATOM 721 O O . THR A 1 89 ? -13.327 4.450 8.871 1.00 97.88 89 THR A O 1
ATOM 724 N N . LEU A 1 90 ? -11.446 3.534 9.707 1.00 97.50 90 LEU A N 1
ATOM 725 C CA . LEU A 1 90 ? -12.119 2.602 10.602 1.00 97.50 90 LEU A CA 1
ATOM 726 C C . LEU A 1 90 ? -12.960 3.368 11.634 1.00 97.50 90 LEU A C 1
ATOM 728 O O . LEU A 1 90 ? -12.480 4.307 12.273 1.00 97.50 90 LEU A O 1
ATOM 732 N N . LYS A 1 91 ? -14.225 2.975 11.794 1.00 96.88 91 LYS A N 1
ATOM 733 C CA . LYS A 1 91 ? -15.133 3.592 12.764 1.00 96.88 91 LYS A CA 1
ATOM 734 C C . LYS A 1 91 ? -14.697 3.306 14.192 1.00 96.88 91 LYS A C 1
ATOM 736 O O . LYS A 1 91 ? -14.173 2.242 14.517 1.00 96.88 91 LYS A O 1
ATOM 741 N N . LYS A 1 92 ? -15.006 4.240 15.090 1.00 94.25 92 LYS A N 1
ATOM 742 C CA . LYS A 1 92 ? -14.786 4.047 16.524 1.00 94.25 92 LYS A CA 1
ATOM 743 C C . LYS A 1 92 ? -15.581 2.834 17.027 1.00 94.25 92 LYS A C 1
ATOM 745 O O . LYS A 1 92 ? -16.796 2.791 16.871 1.00 94.25 92 LYS A O 1
ATOM 750 N N . GLY A 1 93 ? -14.896 1.906 17.693 1.00 92.19 93 GLY A N 1
ATOM 751 C CA . GLY A 1 93 ? -15.491 0.689 18.259 1.00 92.19 93 GLY A CA 1
ATOM 752 C C . GLY A 1 93 ? -15.377 -0.547 17.361 1.00 92.19 93 GLY A C 1
ATOM 753 O O . GLY A 1 93 ? -15.606 -1.651 17.844 1.00 92.19 93 GLY A O 1
ATOM 754 N N . GLU A 1 94 ? -14.972 -0.382 16.101 1.00 94.38 94 GLU A N 1
ATOM 755 C CA . GLU A 1 94 ? -14.598 -1.493 15.225 1.00 94.38 94 GLU A CA 1
ATOM 756 C C . GLU A 1 94 ? -13.160 -1.948 15.517 1.00 94.38 94 GLU A C 1
ATOM 758 O O . GLU A 1 94 ? -12.340 -1.172 16.008 1.00 94.38 94 GLU A O 1
ATOM 763 N N . ASN A 1 95 ? -12.840 -3.205 15.196 1.00 92.06 95 ASN A N 1
ATOM 764 C CA . ASN A 1 95 ? -11.533 -3.807 15.490 1.00 92.06 95 ASN A CA 1
ATOM 765 C C . ASN A 1 95 ? -10.933 -4.531 14.273 1.00 92.06 95 ASN A C 1
ATOM 767 O O . ASN A 1 95 ? -10.475 -5.669 14.367 1.00 92.06 95 ASN A O 1
ATOM 771 N N . GLN A 1 96 ? -11.008 -3.901 13.100 1.00 94.69 96 GLN A N 1
ATOM 772 C CA . GLN A 1 96 ? -10.431 -4.460 11.878 1.00 94.69 96 GLN A CA 1
ATOM 773 C C . GLN A 1 96 ? -8.955 -4.053 11.739 1.00 94.69 96 GLN A C 1
ATOM 775 O O . GLN A 1 96 ? -8.602 -2.950 12.153 1.00 94.69 96 GLN A O 1
ATOM 780 N N . PRO A 1 97 ? -8.092 -4.877 11.111 1.00 95.25 97 PRO A N 1
ATOM 781 C CA . PRO A 1 97 ? -6.668 -4.559 10.973 1.00 95.25 97 PRO A CA 1
ATOM 782 C C . PRO A 1 97 ? -6.385 -3.288 10.166 1.00 95.25 97 PRO A C 1
ATOM 784 O O . PRO A 1 97 ? -5.474 -2.526 10.487 1.00 95.25 97 PRO A O 1
ATOM 787 N N . VAL A 1 98 ? -7.164 -3.039 9.108 1.00 97.38 98 VAL A N 1
ATOM 788 C CA . VAL A 1 98 ? -7.009 -1.841 8.274 1.00 97.38 98 VAL A CA 1
ATOM 789 C C . VAL A 1 98 ? -7.606 -0.656 9.023 1.00 97.38 98 VAL A C 1
ATOM 791 O O . VAL A 1 98 ? -8.820 -0.588 9.196 1.00 97.38 98 VAL A O 1
ATOM 794 N N . GLN A 1 99 ? -6.757 0.273 9.454 1.00 97.81 99 GLN A N 1
ATOM 795 C CA . GLN A 1 99 ? -7.154 1.490 10.163 1.00 97.81 99 GLN A CA 1
ATOM 796 C C . GLN A 1 99 ? -7.594 2.579 9.189 1.00 97.81 99 GLN A C 1
ATOM 798 O O . GLN A 1 99 ? -8.556 3.306 9.442 1.00 97.81 99 GLN A O 1
ATOM 803 N N . SER A 1 100 ? -6.903 2.684 8.053 1.00 98.19 100 SER A N 1
ATOM 804 C CA . SER A 1 100 ? -7.289 3.594 6.983 1.00 98.19 100 SER A CA 1
ATOM 805 C C . SER A 1 100 ? -6.821 3.120 5.612 1.00 98.19 100 SER A C 1
ATOM 807 O O . SER A 1 100 ? -5.790 2.461 5.476 1.00 98.19 100 SER A O 1
ATOM 809 N N . LEU A 1 101 ? -7.592 3.497 4.594 1.00 98.50 101 LEU A N 1
ATOM 810 C CA . LEU A 1 101 ? -7.254 3.387 3.181 1.00 98.50 101 LEU A CA 1
ATOM 811 C C . LEU A 1 101 ? -7.499 4.753 2.539 1.00 98.50 101 LEU A C 1
ATOM 813 O O . LEU A 1 101 ? -8.617 5.264 2.554 1.00 98.50 101 LEU A O 1
ATOM 817 N N . LYS A 1 102 ? -6.464 5.349 1.958 1.00 98.62 102 LYS A N 1
ATOM 818 C CA . LYS A 1 102 ? -6.547 6.615 1.232 1.00 98.62 102 LYS A CA 1
ATOM 819 C C . LYS A 1 102 ? -6.173 6.378 -0.220 1.00 98.62 102 LYS A C 1
ATOM 821 O O . LYS A 1 102 ? -5.109 5.838 -0.511 1.00 98.62 102 LYS A O 1
ATOM 826 N N . VAL A 1 103 ? -7.038 6.812 -1.126 1.00 98.50 103 VAL A N 1
ATOM 827 C CA . VAL A 1 103 ? -6.842 6.687 -2.570 1.00 98.50 103 VAL A CA 1
ATOM 828 C C . VAL A 1 103 ? -6.924 8.072 -3.178 1.00 98.50 103 VAL A C 1
ATOM 830 O O . VAL A 1 103 ? -7.960 8.730 -3.095 1.00 98.50 103 VAL A O 1
ATOM 833 N N . THR A 1 104 ? -5.823 8.513 -3.772 1.00 98.44 104 THR A N 1
ATOM 834 C CA . THR A 1 104 ? -5.760 9.743 -4.560 1.00 98.44 104 THR A CA 1
ATOM 835 C C . THR A 1 104 ? -5.774 9.386 -6.036 1.00 98.44 104 THR A C 1
ATOM 837 O O . THR A 1 104 ? -5.074 8.466 -6.461 1.00 98.44 104 THR A O 1
ATOM 840 N N . PHE A 1 105 ? -6.575 10.108 -6.809 1.00 97.94 105 PHE A N 1
ATOM 841 C CA . PHE A 1 105 ? -6.747 9.913 -8.241 1.00 97.94 105 PHE A CA 1
ATOM 842 C C . PHE A 1 105 ? -5.990 10.987 -9.025 1.00 97.94 105 PHE A C 1
ATOM 844 O O . PHE A 1 105 ? -5.871 12.129 -8.589 1.00 97.94 105 PHE A O 1
ATOM 851 N N . ASP A 1 106 ? -5.476 10.615 -10.190 1.00 96.88 106 ASP A N 1
ATOM 852 C CA . ASP A 1 106 ? -4.857 11.530 -11.142 1.00 96.88 106 ASP A CA 1
ATOM 853 C C . ASP A 1 106 ? -5.890 12.485 -11.757 1.00 96.88 106 ASP A C 1
ATOM 855 O O . ASP A 1 106 ? -7.007 12.092 -12.105 1.00 96.88 106 ASP A O 1
ATOM 859 N N . ASP A 1 107 ? -5.504 13.749 -11.931 1.00 90.38 107 ASP A N 1
ATOM 860 C CA . ASP A 1 107 ? -6.410 14.801 -12.394 1.00 90.38 107 ASP A CA 1
ATOM 861 C C . ASP A 1 107 ? -6.931 14.558 -13.811 1.00 90.38 107 ASP A C 1
ATOM 863 O O . ASP A 1 107 ? -8.105 14.808 -14.092 1.00 90.38 107 ASP A O 1
ATOM 867 N N . LYS A 1 108 ? -6.082 14.044 -14.705 1.00 90.81 108 LYS A N 1
ATOM 868 C CA . LYS A 1 108 ? -6.398 13.926 -16.134 1.00 90.81 108 LYS A CA 1
ATOM 869 C C . LYS A 1 108 ? -7.102 12.618 -16.450 1.00 90.81 108 LYS A C 1
ATOM 871 O O . LYS A 1 108 ? -8.078 12.600 -17.191 1.00 90.81 108 LYS A O 1
ATOM 876 N N . THR A 1 109 ? -6.586 11.528 -15.902 1.00 93.12 109 THR A N 1
ATOM 877 C CA . THR A 1 109 ? -7.010 10.167 -16.240 1.00 93.12 109 THR A CA 1
ATOM 878 C C . THR A 1 109 ? -8.063 9.623 -15.278 1.00 93.12 109 THR A C 1
ATOM 880 O O . THR A 1 109 ? -8.711 8.631 -15.597 1.00 93.12 109 THR A O 1
ATOM 883 N N . GLN A 1 110 ? -8.242 10.257 -14.109 1.00 93.62 110 GLN A N 1
ATOM 884 C CA . GLN A 1 110 ? -9.064 9.752 -13.000 1.00 93.62 110 GLN A CA 1
ATOM 885 C C . GLN A 1 110 ? -8.637 8.360 -12.506 1.00 93.62 110 GLN A C 1
ATOM 887 O O . GLN A 1 110 ? -9.396 7.672 -11.828 1.00 93.62 110 GLN A O 1
ATOM 892 N N . MET A 1 111 ? -7.407 7.944 -12.814 1.00 96.31 111 MET A N 1
ATOM 893 C CA . MET A 1 111 ? -6.854 6.669 -12.374 1.00 96.31 111 MET A CA 1
ATOM 894 C C . MET A 1 111 ? -6.209 6.796 -10.989 1.00 96.31 111 MET A C 1
ATOM 896 O O . MET A 1 111 ? -5.694 7.866 -10.666 1.00 96.31 111 MET A O 1
ATOM 900 N N . PRO A 1 112 ? -6.183 5.734 -10.162 1.00 97.69 112 PRO A N 1
ATOM 901 C CA . PRO A 1 112 ? -5.514 5.767 -8.862 1.00 97.69 112 PRO A CA 1
ATOM 902 C C . PRO A 1 112 ? -4.025 6.091 -9.025 1.00 97.69 112 PRO A C 1
ATOM 904 O O . PRO A 1 112 ? -3.291 5.335 -9.661 1.00 97.69 112 PRO A O 1
ATOM 907 N N . SER A 1 113 ? -3.581 7.221 -8.478 1.00 98.00 113 SER A N 1
ATOM 908 C CA . SER A 1 113 ? -2.201 7.710 -8.571 1.00 98.00 113 SER A CA 1
ATOM 909 C C . SER A 1 113 ? -1.404 7.442 -7.303 1.00 98.00 113 SER A C 1
ATOM 911 O O . SER A 1 113 ? -0.216 7.135 -7.387 1.00 98.00 113 SER A O 1
ATOM 913 N N . ILE A 1 114 ? -2.048 7.528 -6.137 1.00 98.62 114 ILE A N 1
ATOM 914 C CA . ILE A 1 114 ? -1.436 7.236 -4.841 1.00 98.62 114 ILE A CA 1
ATOM 915 C C . ILE A 1 114 ? -2.421 6.423 -4.011 1.00 98.62 114 ILE A C 1
ATOM 917 O O . ILE A 1 114 ? -3.573 6.823 -3.840 1.00 98.62 114 ILE A O 1
ATOM 921 N N . ILE A 1 115 ? -1.951 5.303 -3.473 1.00 98.75 115 ILE A N 1
ATOM 922 C CA . ILE A 1 115 ? -2.677 4.486 -2.505 1.00 98.75 115 ILE A CA 1
ATOM 923 C C . ILE A 1 115 ? -1.844 4.434 -1.234 1.00 98.75 115 ILE A C 1
ATOM 925 O O . ILE A 1 115 ? -0.662 4.100 -1.283 1.00 98.75 115 ILE A O 1
ATOM 929 N N . GLU A 1 116 ? -2.460 4.764 -0.107 1.00 98.75 116 GLU A N 1
ATOM 930 C CA . GLU A 1 116 ? -1.850 4.706 1.219 1.00 98.75 116 GLU A CA 1
ATOM 931 C C . GLU A 1 116 ? -2.748 3.889 2.150 1.00 98.75 116 GLU A C 1
ATOM 933 O O . GLU A 1 116 ? -3.959 4.114 2.200 1.00 98.75 116 GLU A O 1
ATOM 938 N N . VAL A 1 117 ? -2.164 2.943 2.882 1.00 98.69 117 VAL A N 1
ATOM 939 C CA . VAL A 1 117 ? -2.873 2.082 3.836 1.00 98.69 117 VAL A CA 1
ATOM 940 C C . VAL A 1 117 ? -2.149 2.105 5.171 1.00 98.69 117 VAL A C 1
ATOM 942 O O . VAL A 1 117 ? -0.938 1.896 5.218 1.00 98.69 117 VAL A O 1
ATOM 945 N N . SER A 1 118 ? -2.908 2.283 6.249 1.00 98.50 118 SER A N 1
ATOM 946 C CA . SER A 1 118 ? -2.438 2.056 7.614 1.00 98.50 118 SER A CA 1
ATOM 947 C C . SER A 1 118 ? -3.041 0.761 8.155 1.00 98.50 118 SER A C 1
ATOM 949 O O . SER A 1 118 ? -4.266 0.617 8.214 1.00 98.50 118 SER A O 1
ATOM 951 N N . LEU A 1 119 ? -2.188 -0.184 8.544 1.00 97.69 119 LEU A N 1
ATOM 952 C CA . LEU A 1 119 ? -2.555 -1.430 9.213 1.00 97.69 119 LEU A CA 1
ATOM 953 C C . LEU A 1 119 ? -2.100 -1.374 10.670 1.00 97.69 119 LEU A C 1
ATOM 955 O O . LEU A 1 119 ? -0.968 -0.972 10.944 1.00 97.69 119 LEU A O 1
ATOM 959 N N . LYS A 1 120 ? -2.946 -1.847 11.583 1.00 96.19 120 LYS A N 1
ATOM 960 C CA . LYS A 1 120 ? -2.612 -2.045 12.992 1.00 96.19 120 LYS A CA 1
ATOM 961 C C . LYS A 1 120 ? -3.205 -3.356 13.486 1.00 96.19 120 LYS A C 1
ATOM 963 O O . LYS A 1 120 ? -4.381 -3.625 13.267 1.00 96.19 120 LYS A O 1
ATOM 968 N N . GLU A 1 121 ? -2.394 -4.143 14.177 1.00 93.12 121 GLU A N 1
ATOM 969 C CA . GLU A 1 121 ? -2.815 -5.379 14.833 1.00 93.12 121 GLU A CA 1
ATOM 970 C C . GLU A 1 121 ? -2.212 -5.411 16.231 1.00 93.12 121 GLU A C 1
ATOM 972 O O . GLU A 1 121 ? -0.999 -5.273 16.378 1.00 93.12 121 GLU A O 1
ATOM 977 N N . GLU A 1 122 ? -3.043 -5.596 17.252 1.00 91.00 122 GLU A N 1
ATOM 978 C CA . GLU A 1 122 ? -2.593 -5.674 18.640 1.00 91.00 122 GLU A CA 1
ATOM 979 C C . GLU A 1 122 ? -3.351 -6.762 19.406 1.00 91.00 122 GLU A C 1
ATOM 981 O O . GLU A 1 122 ? -4.555 -6.964 19.243 1.00 91.00 122 GLU A O 1
ATOM 986 N N . ASN A 1 123 ? -2.630 -7.488 20.252 1.00 90.12 123 ASN A N 1
ATOM 987 C CA . ASN A 1 123 ? -3.177 -8.388 21.254 1.00 90.12 123 ASN A CA 1
ATOM 988 C C . ASN A 1 123 ? -2.236 -8.430 22.472 1.00 90.12 123 ASN A C 1
ATOM 990 O O . ASN A 1 123 ?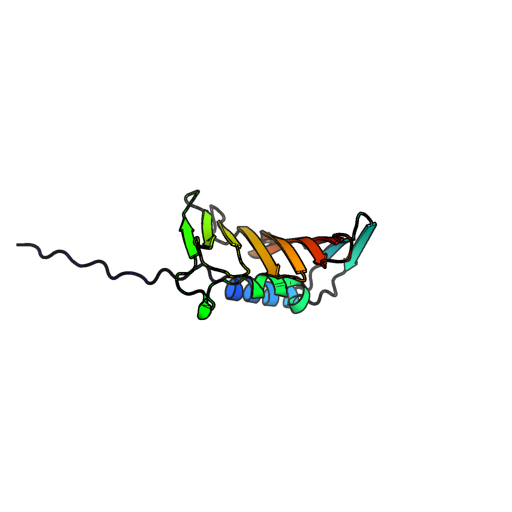 -1.229 -7.732 22.528 1.00 90.12 123 ASN A O 1
ATOM 994 N N . LYS A 1 124 ? -2.551 -9.258 23.476 1.00 87.00 124 LYS A N 1
ATOM 995 C CA . LYS A 1 124 ? -1.774 -9.321 24.730 1.00 87.00 124 LYS A CA 1
ATOM 996 C C . LYS A 1 124 ? -0.299 -9.704 24.558 1.00 87.00 124 LYS A C 1
ATOM 998 O O . LYS A 1 124 ? 0.463 -9.491 25.492 1.00 87.00 124 LYS A O 1
ATOM 1003 N N . LEU A 1 125 ? 0.068 -10.326 23.441 1.00 89.50 125 LEU A N 1
ATOM 1004 C CA . LEU A 1 125 ? 1.395 -10.892 23.194 1.00 89.50 125 LEU A CA 1
ATOM 1005 C C . LEU A 1 125 ? 2.161 -10.154 22.087 1.00 89.50 125 LEU A C 1
ATOM 1007 O O . LEU A 1 125 ? 3.332 -10.460 21.854 1.00 89.50 125 LEU A O 1
ATOM 1011 N N . TYR A 1 126 ? 1.496 -9.244 21.372 1.00 91.00 126 TYR A N 1
ATOM 1012 C CA . TYR A 1 126 ? 1.962 -8.736 20.090 1.00 91.00 126 TYR A CA 1
ATOM 1013 C C . TYR A 1 126 ? 1.347 -7.386 19.744 1.00 91.00 126 TYR A C 1
ATOM 1015 O O . TYR A 1 126 ? 0.134 -7.217 19.868 1.00 91.00 126 TYR A O 1
ATOM 1023 N N . ASP A 1 127 ? 2.152 -6.493 19.181 1.00 93.12 127 ASP A N 1
ATOM 1024 C CA . ASP A 1 127 ? 1.676 -5.314 18.471 1.00 93.12 127 ASP A CA 1
ATOM 1025 C C . ASP A 1 127 ? 2.464 -5.078 17.176 1.00 93.12 127 ASP A C 1
ATOM 1027 O O . ASP A 1 127 ? 3.674 -5.313 17.081 1.00 93.12 127 ASP A O 1
ATOM 1031 N N . SER A 1 128 ? 1.751 -4.638 16.142 1.00 94.88 128 SER A N 1
ATOM 1032 C CA . SER A 1 128 ? 2.356 -4.206 14.889 1.00 94.88 128 SER A CA 1
ATOM 1033 C C . SER A 1 128 ? 1.592 -3.068 14.254 1.00 94.88 128 SER A C 1
ATOM 1035 O O . SER A 1 128 ? 0.360 -3.016 14.292 1.00 94.88 128 SER A O 1
ATOM 1037 N N . 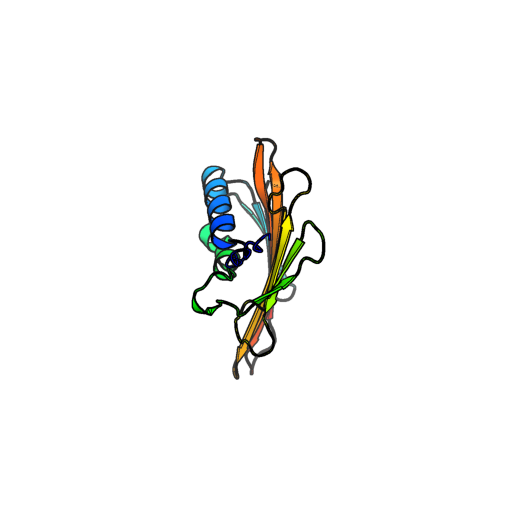GLU A 1 129 ? 2.349 -2.212 13.584 1.00 96.69 129 GLU A N 1
ATOM 1038 C CA . GLU A 1 129 ? 1.821 -1.213 12.671 1.00 96.69 129 GLU A CA 1
ATOM 1039 C C . GLU A 1 129 ? 2.581 -1.304 11.359 1.00 96.69 129 GLU A C 1
ATOM 1041 O O . GLU A 1 129 ? 3.804 -1.479 11.344 1.00 96.69 129 GLU A O 1
ATOM 1046 N N . LYS A 1 130 ? 1.853 -1.192 10.250 1.00 97.88 130 LYS A N 1
ATOM 1047 C CA . LYS A 1 130 ? 2.432 -1.177 8.909 1.00 97.88 130 LYS A CA 1
ATOM 1048 C C . LYS A 1 130 ? 1.816 -0.031 8.120 1.00 97.88 130 LYS A C 1
ATOM 1050 O O . LYS A 1 130 ? 0.598 0.127 8.101 1.00 97.88 130 LYS A O 1
ATOM 1055 N N . GLN A 1 131 ? 2.660 0.750 7.466 1.00 98.44 131 GLN A N 1
ATOM 1056 C CA . GLN A 1 131 ? 2.281 1.768 6.503 1.00 98.44 131 GLN A CA 1
ATOM 1057 C C . GLN A 1 131 ? 2.650 1.263 5.116 1.00 98.44 131 GLN A C 1
ATOM 1059 O O . GLN A 1 131 ? 3.791 0.881 4.857 1.00 98.44 131 GLN A O 1
ATOM 1064 N N . LEU A 1 132 ? 1.664 1.233 4.232 1.00 98.62 132 LEU A N 1
ATOM 1065 C CA . LEU A 1 132 ? 1.840 0.817 2.855 1.00 98.62 132 LEU A CA 1
ATOM 1066 C C . LEU A 1 132 ? 1.589 2.027 1.978 1.00 98.62 132 LEU A C 1
ATOM 1068 O O . LEU A 1 132 ? 0.610 2.749 2.174 1.00 98.62 132 LEU A O 1
ATOM 1072 N N . ARG A 1 133 ? 2.441 2.226 0.983 1.00 98.75 133 ARG A N 1
ATOM 1073 C CA . ARG A 1 133 ? 2.280 3.289 0.004 1.00 98.75 133 ARG A CA 1
ATOM 1074 C C . ARG A 1 133 ? 2.624 2.785 -1.381 1.00 98.75 133 ARG A C 1
ATOM 1076 O O . ARG A 1 133 ? 3.635 2.129 -1.586 1.00 98.75 133 ARG A O 1
ATOM 1083 N N . LEU A 1 134 ? 1.793 3.128 -2.347 1.00 98.12 134 LEU A N 1
ATOM 1084 C CA . LEU A 1 134 ? 1.969 2.758 -3.741 1.00 98.12 134 LEU A CA 1
ATOM 1085 C C . LEU A 1 134 ? 1.704 3.985 -4.604 1.00 98.12 134 LEU A C 1
ATOM 1087 O O . LEU A 1 134 ? 0.737 4.712 -4.376 1.00 98.12 134 LEU A O 1
ATOM 1091 N N . THR A 1 135 ? 2.585 4.234 -5.571 1.00 98.62 135 THR A N 1
ATOM 1092 C CA . THR A 1 135 ? 2.391 5.282 -6.576 1.00 98.62 135 THR A CA 1
ATOM 1093 C C . THR A 1 135 ? 2.274 4.674 -7.959 1.00 98.62 135 THR A C 1
ATOM 1095 O O . THR A 1 135 ? 2.979 3.717 -8.282 1.00 98.62 135 THR A O 1
ATOM 1098 N N . CYS A 1 136 ? 1.411 5.249 -8.785 1.00 97.94 136 CYS A N 1
ATOM 1099 C CA . CYS A 1 136 ? 1.226 4.860 -10.174 1.00 97.94 136 CYS A CA 1
ATOM 1100 C C . CYS A 1 136 ? 1.383 6.059 -11.099 1.00 97.94 136 CYS A C 1
ATOM 1102 O O . CYS A 1 136 ? 1.282 7.218 -10.692 1.00 97.94 136 CYS A O 1
ATOM 1104 N N . GLY A 1 137 ? 1.615 5.769 -12.371 1.00 96.88 137 GLY A N 1
ATOM 1105 C CA . GLY A 1 137 ? 1.592 6.780 -13.410 1.00 96.88 137 GLY A CA 1
ATOM 1106 C C . GLY A 1 137 ? 1.557 6.171 -14.798 1.00 96.88 137 GLY A C 1
ATOM 1107 O O . GLY A 1 137 ? 1.777 4.971 -14.981 1.00 96.88 137 GLY A O 1
ATOM 1108 N N . MET A 1 138 ? 1.300 7.028 -15.781 1.00 95.94 138 MET A N 1
ATOM 1109 C CA . MET A 1 138 ? 1.354 6.655 -17.187 1.00 95.94 138 MET A CA 1
ATOM 1110 C C . MET A 1 138 ? 2.795 6.318 -17.580 1.00 95.94 138 MET A C 1
ATOM 1112 O O . MET A 1 138 ? 3.697 7.145 -17.420 1.00 95.94 138 MET A O 1
ATOM 1116 N N . ARG A 1 139 ? 3.009 5.107 -18.093 1.00 91.88 139 ARG A N 1
ATOM 1117 C CA . ARG A 1 139 ? 4.275 4.687 -18.698 1.00 91.88 139 ARG A CA 1
ATOM 1118 C C . ARG A 1 139 ? 4.349 5.127 -20.166 1.00 91.88 139 ARG A C 1
ATOM 1120 O O . ARG A 1 139 ? 3.299 5.348 -20.775 1.00 91.88 139 ARG A O 1
ATOM 1127 N N . PRO A 1 140 ? 5.554 5.244 -20.756 1.00 89.50 140 PRO A N 1
ATOM 1128 C CA . PRO A 1 140 ? 5.721 5.640 -22.157 1.00 89.50 140 PRO A CA 1
ATOM 1129 C C . PRO A 1 140 ? 4.932 4.776 -23.150 1.00 89.50 140 PRO A C 1
ATOM 1131 O O . PRO A 1 140 ? 4.518 5.265 -24.195 1.00 89.50 140 PRO A O 1
ATOM 1134 N N . GLU A 1 141 ? 4.657 3.515 -22.807 1.00 87.38 141 GLU A N 1
ATOM 1135 C CA . GLU A 1 141 ? 3.885 2.584 -23.636 1.00 87.38 141 GLU A CA 1
ATOM 1136 C C . GLU A 1 141 ? 2.361 2.797 -23.534 1.00 87.38 141 GLU A C 1
ATOM 1138 O O . GLU A 1 141 ? 1.592 1.971 -24.023 1.00 87.38 141 GLU A O 1
ATOM 1143 N N . GLY A 1 142 ? 1.908 3.868 -22.873 1.00 91.62 142 GLY A N 1
ATOM 1144 C CA . GLY A 1 142 ? 0.489 4.210 -22.738 1.00 91.62 142 GLY A CA 1
ATOM 1145 C C . GLY A 1 142 ? -0.265 3.363 -21.712 1.00 91.62 142 GLY A C 1
ATOM 1146 O O . GLY A 1 142 ? -1.486 3.247 -21.793 1.00 91.62 142 GLY A O 1
ATOM 1147 N N . VAL A 1 143 ? 0.445 2.756 -20.756 1.00 93.44 143 VAL A N 1
ATOM 1148 C CA . VAL A 1 143 ? -0.154 1.922 -19.704 1.00 93.44 143 VAL A CA 1
ATOM 1149 C C . VAL A 1 143 ? 0.059 2.546 -18.337 1.00 93.44 143 VAL A C 1
ATOM 1151 O O . VAL A 1 143 ? 1.169 2.935 -17.978 1.00 93.44 143 VAL A O 1
ATOM 1154 N N . TRP A 1 144 ? -1.017 2.632 -17.561 1.00 96.62 144 TRP A N 1
ATOM 1155 C CA . TRP A 1 144 ? -0.959 3.082 -16.179 1.00 96.62 144 TRP A CA 1
ATOM 1156 C C . TRP A 1 144 ? -0.470 1.953 -15.284 1.00 96.62 144 TRP A C 1
ATOM 1158 O O . TRP A 1 144 ? -1.128 0.916 -15.170 1.00 96.62 144 TRP A O 1
ATOM 1168 N N . LEU A 1 145 ? 0.690 2.154 -14.668 1.00 97.38 145 LEU A N 1
ATOM 1169 C CA . LEU A 1 145 ? 1.358 1.106 -13.914 1.00 97.38 145 LEU A CA 1
ATOM 1170 C C . LEU A 1 145 ? 1.968 1.647 -12.627 1.00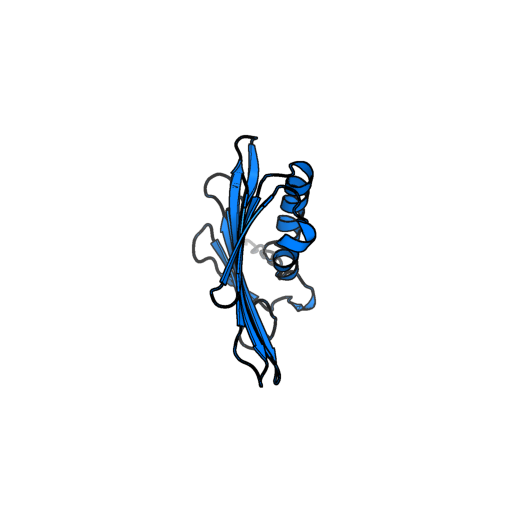 97.38 145 LEU A C 1
ATOM 1172 O O . LEU A 1 145 ? 2.330 2.825 -12.541 1.00 97.38 145 LEU A O 1
ATOM 1176 N N . ILE A 1 146 ? 2.136 0.759 -11.650 1.00 97.94 146 ILE A N 1
ATOM 1177 C CA . ILE A 1 146 ? 2.903 1.024 -10.432 1.00 97.94 146 ILE A CA 1
ATOM 1178 C C . ILE A 1 146 ? 4.298 1.542 -10.806 1.00 97.94 146 ILE A C 1
ATOM 1180 O O . ILE A 1 146 ? 4.987 0.987 -11.666 1.00 97.94 146 ILE A O 1
ATOM 1184 N N . LYS A 1 147 ? 4.702 2.632 -10.152 1.00 97.94 147 LYS A N 1
ATOM 1185 C CA . LYS A 1 147 ? 6.033 3.243 -10.222 1.00 97.94 147 LYS A CA 1
ATOM 1186 C C . LYS A 1 147 ? 6.866 2.901 -9.008 1.00 97.94 147 LYS A C 1
ATOM 1188 O O . LYS A 1 147 ? 8.013 2.491 -9.154 1.00 97.94 147 LYS A O 1
ATOM 1193 N N . THR A 1 148 ? 6.279 3.066 -7.831 1.00 98.38 148 THR A N 1
ATOM 1194 C CA . THR A 1 148 ? 6.935 2.737 -6.573 1.00 98.38 148 THR A CA 1
ATOM 1195 C C . THR A 1 148 ? 5.967 2.038 -5.645 1.00 98.38 148 THR A C 1
ATOM 1197 O O . THR A 1 148 ? 4.778 2.364 -5.622 1.00 98.38 148 THR A O 1
ATOM 1200 N N . TYR A 1 149 ? 6.494 1.139 -4.830 1.00 98.19 149 TYR A N 1
ATOM 1201 C CA . TYR A 1 149 ? 5.799 0.618 -3.664 1.00 98.19 149 TYR A CA 1
ATOM 1202 C C . TYR A 1 149 ? 6.715 0.723 -2.450 1.00 98.19 149 TYR A C 1
ATOM 1204 O O . TYR A 1 149 ? 7.938 0.632 -2.559 1.00 98.19 149 TYR A O 1
ATOM 1212 N N . GLU A 1 150 ? 6.107 0.948 -1.301 1.00 98.31 150 GLU A N 1
ATOM 1213 C CA . GLU A 1 150 ? 6.764 1.077 -0.018 1.00 98.31 150 GLU A CA 1
ATOM 1214 C C . GLU A 1 150 ? 5.919 0.370 1.035 1.00 98.31 150 GLU A C 1
ATOM 1216 O O . GLU A 1 150 ? 4.697 0.523 1.081 1.00 98.31 150 GLU A O 1
ATOM 1221 N N . ILE A 1 151 ? 6.582 -0.419 1.869 1.00 97.88 151 ILE A N 1
ATOM 1222 C CA . ILE A 1 151 ? 6.002 -1.069 3.035 1.00 97.88 151 ILE A CA 1
ATOM 1223 C C . ILE A 1 151 ? 6.961 -0.784 4.175 1.00 97.88 151 ILE A C 1
ATOM 1225 O O . ILE A 1 151 ? 8.107 -1.220 4.140 1.00 97.88 151 ILE A O 1
ATOM 1229 N N . SER A 1 152 ? 6.513 -0.057 5.184 1.00 97.31 152 SER A N 1
ATOM 1230 C CA . SER A 1 152 ? 7.295 0.209 6.385 1.00 97.31 152 SER A CA 1
ATOM 1231 C C . SER A 1 152 ? 6.475 -0.105 7.617 1.00 97.31 152 SER A C 1
ATOM 1233 O O . SER A 1 152 ? 5.249 -0.183 7.564 1.00 97.31 152 SER A O 1
ATOM 1235 N N . GLY A 1 153 ? 7.139 -0.336 8.736 1.00 96.38 153 GLY A N 1
ATOM 1236 C CA . GLY A 1 153 ? 6.426 -0.646 9.955 1.00 96.38 153 GLY A CA 1
ATOM 1237 C C . GLY A 1 153 ? 7.314 -1.249 11.008 1.00 96.38 153 GLY A C 1
ATOM 1238 O O . GLY A 1 153 ? 8.544 -1.212 10.933 1.00 96.38 153 GLY A O 1
ATOM 1239 N N . PHE A 1 154 ? 6.658 -1.822 11.999 1.00 93.75 154 PHE A N 1
ATOM 1240 C CA . PHE A 1 154 ? 7.337 -2.529 13.056 1.00 93.75 154 PHE A CA 1
ATOM 1241 C C . PHE A 1 154 ? 6.516 -3.696 13.562 1.00 93.75 154 PHE A C 1
ATOM 1243 O O . PHE A 1 154 ? 5.305 -3.785 13.358 1.00 93.75 154 PHE A O 1
ATOM 1250 N N . GLN A 1 155 ? 7.217 -4.570 14.264 1.00 89.38 155 GLN A N 1
ATOM 1251 C CA . GLN A 1 155 ? 6.638 -5.669 14.995 1.00 89.38 155 GLN A CA 1
ATOM 1252 C C . GLN A 1 155 ? 7.299 -5.766 16.363 1.00 89.38 155 GLN A C 1
ATOM 1254 O O . GLN A 1 155 ? 8.523 -5.676 16.483 1.00 89.38 155 GLN A O 1
ATOM 1259 N N . HIS A 1 156 ? 6.483 -5.980 17.382 1.00 90.81 156 HIS A N 1
ATOM 1260 C CA . HIS A 1 156 ? 6.926 -6.094 18.756 1.00 90.81 156 HIS A CA 1
ATOM 1261 C C . HIS A 1 156 ? 6.200 -7.258 19.440 1.00 90.81 156 HIS A C 1
ATOM 1263 O O . HIS A 1 156 ? 4.995 -7.447 19.283 1.00 90.81 156 HIS A O 1
ATOM 1269 N N . LEU A 1 157 ? 6.967 -8.086 20.152 1.00 88.31 157 LEU A N 1
ATOM 1270 C CA . LEU A 1 157 ? 6.464 -9.147 21.022 1.00 88.31 157 LEU A CA 1
ATOM 1271 C C . LEU A 1 157 ? 6.713 -8.710 22.459 1.00 88.31 157 LEU A C 1
ATOM 1273 O O . LEU A 1 157 ? 7.767 -8.153 22.741 1.00 88.31 157 LEU A O 1
ATOM 1277 N N . SER A 1 158 ? 5.804 -9.029 23.380 1.00 79.38 158 SER A N 1
ATOM 1278 C CA . SER A 1 158 ? 5.799 -8.498 24.758 1.00 79.38 158 SER A CA 1
ATOM 1279 C C . SER A 1 158 ? 7.049 -8.778 25.617 1.00 79.38 158 SER A C 1
ATOM 1281 O O . SER A 1 158 ? 7.094 -8.357 26.768 1.00 79.38 158 SER A O 1
ATOM 1283 N N . LEU A 1 159 ? 8.042 -9.505 25.097 1.00 80.12 159 LEU A N 1
ATOM 1284 C CA . LEU A 1 159 ? 9.288 -9.883 25.774 1.00 80.12 159 LEU A CA 1
ATOM 1285 C C . LEU A 1 159 ? 10.553 -9.538 24.966 1.00 80.12 159 LEU A C 1
ATOM 1287 O O . LEU A 1 159 ? 11.645 -9.946 25.356 1.00 80.12 159 LEU A O 1
ATOM 1291 N N . THR A 1 160 ? 10.430 -8.856 23.828 1.00 83.50 160 THR A N 1
ATOM 1292 C CA . THR A 1 160 ? 11.563 -8.549 22.942 1.00 83.50 160 THR A CA 1
ATOM 1293 C C . THR A 1 160 ? 11.567 -7.084 22.561 1.00 83.50 160 THR A C 1
ATOM 1295 O O . THR A 1 160 ? 10.538 -6.431 22.632 1.00 83.50 160 THR A O 1
ATOM 1298 N N . ASP A 1 161 ? 12.685 -6.585 22.047 1.00 84.44 161 ASP A N 1
ATOM 1299 C CA . ASP A 1 161 ? 12.706 -5.249 21.465 1.00 84.44 161 ASP A CA 1
ATOM 1300 C C . ASP A 1 161 ? 11.833 -5.163 20.207 1.00 84.44 161 ASP A C 1
ATOM 1302 O O . ASP A 1 161 ? 11.631 -6.137 19.469 1.00 84.44 161 ASP A O 1
ATOM 1306 N N . LYS A 1 162 ? 11.305 -3.964 19.969 1.00 87.25 162 LYS A N 1
ATOM 1307 C CA . LYS A 1 162 ? 10.572 -3.617 18.753 1.00 87.25 162 LYS A CA 1
ATOM 1308 C C . LYS A 1 162 ? 11.522 -3.651 17.557 1.00 87.25 162 LYS A C 1
ATOM 1310 O O . LYS A 1 162 ? 12.504 -2.915 17.535 1.00 87.25 162 LYS A O 1
ATOM 1315 N N . LYS A 1 163 ?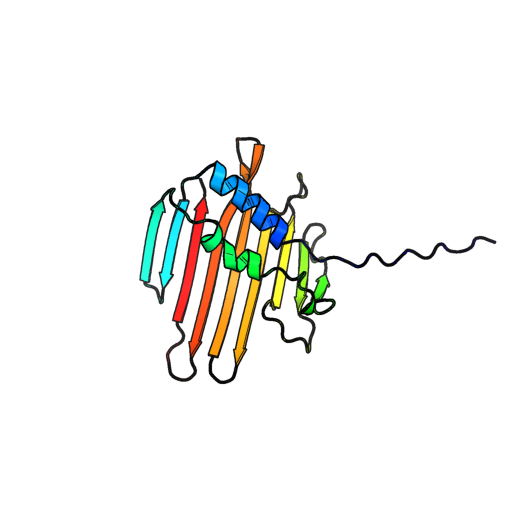 11.170 -4.433 16.537 1.00 91.38 163 LYS A N 1
ATOM 1316 C CA . LYS A 1 163 ? 11.918 -4.510 15.277 1.00 91.38 163 LYS A CA 1
ATOM 1317 C C . LYS A 1 163 ? 11.230 -3.702 14.201 1.00 91.38 163 LYS A C 1
ATOM 1319 O O . LYS A 1 163 ? 10.046 -3.916 13.935 1.00 91.38 163 LYS A O 1
ATOM 1324 N N . SER A 1 164 ? 11.963 -2.780 13.591 1.00 93.88 164 SER A N 1
ATOM 1325 C CA . SER A 1 164 ? 11.439 -1.910 12.539 1.00 93.88 164 SER A CA 1
ATOM 1326 C C . SER A 1 164 ? 12.001 -2.320 11.190 1.00 93.88 164 SER A C 1
ATOM 1328 O O . SER A 1 164 ? 13.174 -2.667 11.070 1.00 93.88 164 SER A O 1
ATOM 1330 N N . PHE A 1 165 ? 11.164 -2.263 10.163 1.00 95.44 165 PHE A N 1
ATOM 1331 C CA . PHE A 1 165 ? 11.560 -2.631 8.814 1.00 95.44 165 PHE A CA 1
ATOM 1332 C C . PHE A 1 165 ? 11.007 -1.651 7.784 1.00 95.44 165 PHE A C 1
ATOM 1334 O O . PHE A 1 165 ? 9.995 -0.979 8.006 1.00 95.44 165 PHE A O 1
ATOM 1341 N N . SER A 1 166 ? 11.659 -1.604 6.629 1.00 96.62 166 SER A N 1
ATOM 1342 C CA . SER A 1 166 ? 11.108 -0.988 5.430 1.00 96.62 166 SER A CA 1
ATOM 1343 C C . SER A 1 166 ? 11.503 -1.763 4.180 1.00 96.62 166 SER A C 1
ATOM 1345 O O . SER A 1 166 ? 12.556 -2.393 4.109 1.00 96.62 166 SER A O 1
ATOM 1347 N N . ILE A 1 167 ? 10.627 -1.740 3.189 1.00 96.69 167 ILE A N 1
ATOM 1348 C CA . ILE A 1 167 ? 10.829 -2.301 1.862 1.00 96.69 167 ILE A CA 1
ATOM 1349 C C . ILE A 1 167 ? 10.386 -1.224 0.887 1.00 96.69 167 ILE A C 1
ATOM 1351 O O . ILE A 1 167 ? 9.257 -0.751 0.970 1.00 96.69 167 ILE A O 1
ATOM 1355 N N . VAL A 1 168 ? 11.263 -0.845 -0.032 1.00 97.69 168 VAL A N 1
ATOM 1356 C CA . VAL A 1 168 ? 10.981 0.116 -1.097 1.00 97.69 168 VAL A CA 1
ATOM 1357 C C . VAL A 1 168 ? 11.366 -0.523 -2.420 1.00 97.69 168 VAL A C 1
ATOM 1359 O O . VAL A 1 168 ? 12.473 -1.041 -2.553 1.00 97.69 168 VAL A O 1
ATOM 1362 N N . GLY A 1 169 ? 10.475 -0.469 -3.403 1.00 97.81 169 GLY A N 1
ATOM 1363 C CA . GLY A 1 169 ? 10.773 -0.869 -4.772 1.00 97.81 169 GLY A CA 1
ATOM 1364 C C . GLY A 1 169 ? 10.475 0.249 -5.756 1.00 97.81 169 GLY A C 1
ATOM 1365 O O . GLY A 1 169 ? 9.382 0.819 -5.739 1.00 97.81 169 GLY A O 1
ATOM 1366 N N . THR A 1 170 ? 11.438 0.539 -6.629 1.00 98.12 170 THR A N 1
ATOM 1367 C CA . THR A 1 170 ? 11.276 1.449 -7.772 1.00 98.12 170 THR A CA 1
ATOM 1368 C C . THR A 1 170 ? 11.288 0.640 -9.059 1.00 98.12 170 THR A C 1
ATOM 1370 O O . THR A 1 170 ? 12.229 -0.109 -9.305 1.00 98.12 170 THR A O 1
ATOM 1373 N N . ILE A 1 171 ? 10.237 0.779 -9.868 1.00 96.81 171 ILE A N 1
ATOM 1374 C CA . ILE A 1 171 ? 10.012 -0.001 -11.089 1.00 96.81 171 ILE A CA 1
ATOM 1375 C C . ILE A 1 171 ? 10.350 0.860 -12.308 1.00 96.81 171 ILE A C 1
ATOM 1377 O O . ILE A 1 171 ? 9.748 1.929 -12.483 1.00 96.81 171 ILE A O 1
ATOM 1381 N N . TYR A 1 172 ? 11.246 0.384 -13.170 1.00 92.31 172 TYR A N 1
ATOM 1382 C CA . TYR A 1 172 ? 11.674 1.086 -14.385 1.00 92.31 172 TYR A CA 1
ATOM 1383 C C . TYR A 1 172 ? 10.924 0.593 -15.616 1.00 92.31 172 TYR A C 1
ATOM 1385 O O . TYR A 1 172 ? 10.888 -0.638 -15.843 1.00 92.31 172 TYR A O 1
#

Foldseek 3Di:
DDDDDDDPPDQPQDPAQQVVLVVQLVVLVVVLFWKWKWKDKPRDIDTDIGSPDPSCVVCVVSNVLGQRDPVNRVQWDWDPPDPFKIKTAGDPPDDDQWGIWIFGADPPPRHGAKIWTWGWDDDPFKTKIKIKMWGWDQDPVRDIHTAKIKIWMWIDTPPDDIMTMMMMMGTD